Protein AF-A0A1I4RRI2-F1 (afdb_monomer)

InterPro domains:
  IPR002611 IstB-like ATP-binding domain [PF01695] (13-72)

Foldseek 3Di:
DPVVLVVVLVVCVVVVVNQCNVCVVVLVVVCVVVVNPPVVSVVVSVVSSVVVVVVVVVVVVVVVVPPPPPDD

Secondary structure (DSSP, 8-state):
--HHHHHHHHHHHHTT-HHHHHHHHHHHHHHHHTT--HHHHHHHHHHHHHHHHHHHHHHHHHHHHHS-----

Sequence (72 aa):
MNLQHARIAELCTSLKLDRIAMDWPHLAQQAASDDVSFADFLEKLLTAEMDARGERTRQTLLKMATLPAVKT

Solvent-accessible surface area (backbone atoms only — not comparable to full-atom values): 4140 Å² total; per-residue (Å²): 133,63,67,66,59,55,56,50,30,54,53,23,54,74,71,67,32,61,54,39,45,66,45,42,70,58,51,52,53,45,32,72,71,68,75,48,53,70,67,59,52,51,50,53,46,54,49,51,35,53,47,55,54,49,47,54,50,50,53,49,52,48,50,58,71,67,46,72,86,75,89,124

Radius of gyration: 16.95 Å; Cα contacts (8 Å, |Δi|>4): 32; chains: 1; bounding box: 45×29×44 Å

Structure (mmCIF, N/CA/C/O backbone):
data_AF-A0A1I4RRI2-F1
#
_entry.id   AF-A0A1I4RRI2-F1
#
loop_
_atom_site.group_PDB
_atom_site.id
_atom_site.type_symbol
_atom_site.label_atom_id
_atom_site.label_alt_id
_atom_site.label_comp_id
_atom_site.label_asym_id
_atom_site.label_entity_id
_atom_site.label_seq_id
_atom_site.pdbx_PDB_ins_code
_atom_site.Cartn_x
_atom_site.Cartn_y
_atom_site.Cartn_z
_atom_site.occupancy
_atom_site.B_iso_or_equiv
_atom_site.auth_seq_id
_atom_site.auth_comp_id
_atom_site.auth_asym_id
_atom_site.auth_atom_id
_atom_site.pdbx_PDB_model_num
ATOM 1 N N . MET A 1 1 ? -3.993 -15.887 -17.294 1.00 49.03 1 MET A N 1
ATOM 2 C CA . MET A 1 1 ? -4.040 -15.925 -15.815 1.00 49.03 1 MET A CA 1
ATOM 3 C C . MET A 1 1 ? -2.607 -15.911 -15.306 1.00 49.03 1 MET A C 1
ATOM 5 O O . MET A 1 1 ? -1.906 -16.896 -15.488 1.00 49.03 1 MET A O 1
ATOM 9 N N . ASN A 1 2 ? -2.131 -14.771 -14.797 1.00 70.06 2 ASN A N 1
ATOM 10 C CA . ASN A 1 2 ? -0.733 -14.603 -14.388 1.00 70.06 2 ASN A CA 1
ATOM 11 C C . ASN A 1 2 ? -0.532 -15.195 -12.985 1.00 70.06 2 ASN A C 1
ATOM 13 O O . ASN A 1 2 ? -0.938 -14.590 -11.997 1.00 70.06 2 ASN A O 1
ATOM 17 N N . LEU A 1 3 ? 0.078 -16.382 -12.896 1.00 80.31 3 LEU A N 1
ATOM 18 C CA . LEU A 1 3 ? 0.308 -17.107 -11.634 1.00 80.31 3 LEU A CA 1
ATOM 19 C C . LEU A 1 3 ? 1.084 -16.264 -10.602 1.00 80.31 3 LEU A C 1
ATOM 21 O O . LEU A 1 3 ? 0.889 -16.399 -9.397 1.00 80.31 3 LEU A O 1
ATOM 25 N N . GLN A 1 4 ? 1.938 -15.357 -11.084 1.00 77.00 4 GLN A N 1
ATOM 26 C CA . GLN A 1 4 ? 2.668 -14.410 -10.244 1.00 77.00 4 GLN A CA 1
ATOM 27 C C . GLN A 1 4 ? 1.735 -13.430 -9.524 1.00 77.00 4 GLN A C 1
ATOM 29 O O . GLN A 1 4 ? 1.932 -13.178 -8.341 1.00 77.00 4 GLN A O 1
ATOM 34 N N . HIS A 1 5 ? 0.687 -12.935 -10.189 1.00 77.62 5 HIS A N 1
ATOM 35 C CA . HIS A 1 5 ? -0.271 -12.015 -9.566 1.00 77.62 5 HIS A CA 1
ATOM 36 C C . HIS A 1 5 ? -1.049 -12.704 -8.442 1.00 77.62 5 HIS A C 1
ATOM 38 O O . HIS A 1 5 ? -1.269 -12.099 -7.401 1.00 77.62 5 HIS A O 1
ATOM 44 N N . ALA A 1 6 ? -1.407 -13.979 -8.626 1.00 80.31 6 ALA A N 1
ATOM 45 C CA . ALA A 1 6 ? -2.092 -14.760 -7.598 1.00 80.31 6 ALA A CA 1
ATOM 46 C C . ALA A 1 6 ? -1.216 -14.952 -6.348 1.00 80.31 6 ALA A C 1
ATOM 48 O O . ALA A 1 6 ? -1.665 -14.678 -5.241 1.00 80.31 6 ALA A O 1
ATOM 49 N N . ARG A 1 7 ? 0.061 -15.325 -6.523 1.00 85.88 7 ARG A N 1
ATOM 50 C CA . ARG A 1 7 ? 1.013 -15.451 -5.403 1.00 85.88 7 ARG A CA 1
ATOM 51 C C . ARG A 1 7 ? 1.218 -14.141 -4.649 1.00 85.88 7 ARG A C 1
ATOM 53 O O . ARG A 1 7 ? 1.304 -14.144 -3.426 1.00 85.88 7 ARG A O 1
ATOM 60 N N . ILE A 1 8 ? 1.322 -13.031 -5.378 1.00 83.56 8 ILE A N 1
ATOM 61 C CA . ILE A 1 8 ? 1.495 -11.710 -4.769 1.00 83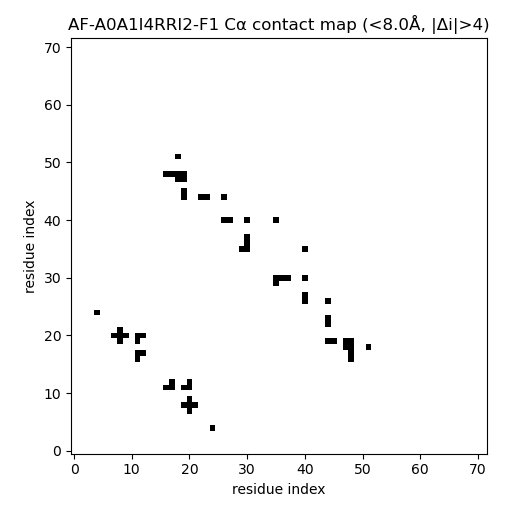.56 8 ILE A CA 1
ATOM 62 C C . ILE A 1 8 ? 0.233 -11.322 -3.998 1.00 83.56 8 ILE A C 1
ATOM 64 O O . ILE A 1 8 ? 0.346 -10.895 -2.855 1.00 83.56 8 ILE A O 1
ATOM 68 N N . ALA A 1 9 ? -0.957 -11.560 -4.559 1.00 80.69 9 ALA A N 1
ATOM 69 C CA . ALA A 1 9 ? -2.216 -11.318 -3.864 1.00 80.69 9 ALA A CA 1
ATOM 70 C C . ALA A 1 9 ? -2.312 -12.112 -2.550 1.00 80.69 9 ALA A C 1
ATOM 72 O O . ALA A 1 9 ? -2.633 -11.524 -1.523 1.00 80.69 9 ALA A O 1
ATOM 73 N N . GLU A 1 10 ? -1.956 -13.402 -2.540 1.00 84.50 10 GLU A N 1
ATOM 74 C CA . GLU A 1 10 ? -1.960 -14.218 -1.314 1.00 84.50 10 GLU A CA 1
ATOM 75 C C . GLU A 1 10 ? -0.987 -13.696 -0.243 1.00 84.50 10 GLU A C 1
ATOM 77 O O . GLU A 1 10 ? -1.334 -13.629 0.941 1.00 84.50 10 GLU A O 1
ATOM 82 N N 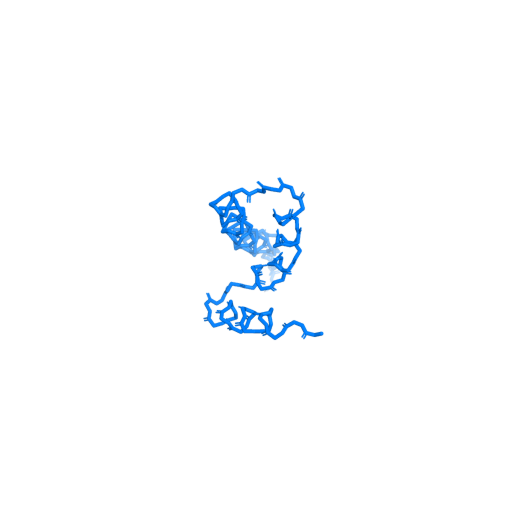. LEU A 1 11 ? 0.220 -13.280 -0.643 1.00 85.12 11 LEU A N 1
ATOM 83 C CA . LEU A 1 11 ? 1.189 -12.661 0.267 1.00 85.12 11 LEU A CA 1
ATOM 84 C C . LEU A 1 11 ? 0.660 -11.339 0.834 1.00 85.12 11 LEU A C 1
ATOM 86 O O . LEU A 1 11 ? 0.747 -11.106 2.041 1.00 85.12 11 LEU A O 1
ATOM 90 N N . CYS A 1 12 ? 0.070 -10.496 -0.014 1.00 85.56 12 CYS A N 1
ATOM 91 C CA . CYS A 1 12 ? -0.552 -9.246 0.402 1.00 85.56 12 CYS A CA 1
ATOM 92 C C . CYS A 1 12 ? -1.701 -9.496 1.385 1.00 85.56 12 CYS A C 1
ATOM 94 O O . CYS A 1 12 ? -1.752 -8.851 2.429 1.00 85.56 12 CYS A O 1
ATOM 96 N N . THR A 1 13 ? -2.563 -10.484 1.130 1.00 81.81 13 THR A N 1
ATOM 97 C CA . THR A 1 13 ? -3.629 -10.887 2.058 1.00 81.81 13 THR A CA 1
ATOM 98 C C . THR A 1 13 ? -3.068 -11.335 3.411 1.00 81.81 13 THR A C 1
ATOM 100 O O . THR A 1 13 ? -3.562 -10.893 4.449 1.00 81.81 13 THR A O 1
ATOM 103 N N . SER A 1 14 ? -2.002 -12.143 3.431 1.00 84.00 14 SER A N 1
ATOM 104 C CA . SER A 1 14 ? -1.347 -12.591 4.674 1.00 84.00 14 SER A CA 1
ATOM 105 C C . SER A 1 14 ? -0.794 -11.423 5.505 1.00 84.00 14 SER A C 1
ATOM 107 O O . SER A 1 14 ? -0.923 -11.385 6.729 1.00 84.00 14 SER A O 1
ATOM 109 N N . LEU A 1 15 ? -0.254 -10.406 4.830 1.00 84.62 15 LEU A N 1
ATOM 110 C CA . LEU A 1 15 ? 0.273 -9.185 5.446 1.00 84.62 15 LEU A CA 1
ATOM 111 C C . LEU A 1 15 ? -0.812 -8.131 5.749 1.00 84.62 15 LEU A C 1
ATOM 113 O O . LEU A 1 15 ? -0.496 -7.045 6.239 1.00 84.62 15 LEU A O 1
ATOM 117 N N . LYS A 1 16 ? -2.094 -8.437 5.489 1.00 80.44 16 LYS A N 1
ATOM 118 C CA . LYS A 1 16 ? -3.239 -7.509 5.581 1.00 80.44 16 LYS A CA 1
ATOM 119 C C . LYS A 1 16 ? -3.084 -6.265 4.701 1.00 80.44 16 LYS A C 1
ATOM 121 O O . LYS A 1 16 ? -3.552 -5.188 5.074 1.00 80.44 16 LYS A O 1
ATOM 126 N N . LEU A 1 17 ? -2.384 -6.402 3.583 1.00 82.94 17 LEU A N 1
ATOM 127 C CA . LEU A 1 17 ? -2.161 -5.374 2.575 1.00 82.94 17 LEU A CA 1
ATOM 128 C C . LEU A 1 17 ? -3.248 -5.470 1.485 1.00 82.94 17 LEU A C 1
ATOM 130 O O . LEU A 1 17 ? -2.980 -5.808 0.331 1.00 82.94 17 LEU A O 1
ATOM 134 N N . ASP A 1 18 ? -4.500 -5.225 1.879 1.00 79.50 18 ASP A N 1
ATOM 135 C CA . ASP A 1 18 ? -5.672 -5.296 0.997 1.00 79.50 18 ASP A CA 1
ATOM 136 C C . ASP A 1 18 ? -5.622 -4.301 -0.170 1.00 79.50 18 ASP A C 1
ATOM 138 O O . ASP A 1 18 ? -6.037 -4.642 -1.279 1.00 79.50 18 ASP A O 1
ATOM 142 N N . ARG A 1 19 ? -5.133 -3.071 0.051 1.00 81.00 19 ARG A N 1
ATOM 143 C CA . ARG A 1 19 ? -5.061 -2.068 -1.021 1.00 81.00 19 ARG A CA 1
ATOM 144 C C . ARG A 1 19 ? -3.986 -2.454 -2.025 1.00 81.00 19 ARG A C 1
ATOM 146 O O . ARG A 1 19 ? -4.239 -2.381 -3.221 1.00 81.00 19 ARG A O 1
ATOM 153 N N . ILE A 1 20 ? -2.838 -2.956 -1.564 1.00 82.81 20 ILE A N 1
ATOM 154 C CA . ILE A 1 20 ? -1.784 -3.461 -2.455 1.00 82.81 20 ILE A CA 1
ATOM 155 C C . ILE A 1 20 ? -2.291 -4.639 -3.263 1.00 82.81 20 ILE A C 1
ATOM 157 O O . ILE A 1 20 ? -2.077 -4.658 -4.466 1.00 82.81 20 ILE A O 1
ATOM 161 N N . ALA A 1 21 ? -2.971 -5.608 -2.646 1.00 81.25 21 ALA A N 1
ATOM 162 C CA . ALA A 1 21 ? -3.481 -6.775 -3.367 1.00 81.25 21 ALA A CA 1
ATOM 163 C C . ALA A 1 21 ? -4.379 -6.378 -4.557 1.00 81.25 21 ALA A C 1
ATOM 165 O O . ALA A 1 21 ? -4.362 -7.041 -5.595 1.00 81.25 21 ALA A O 1
ATOM 166 N N . MET A 1 22 ? -5.135 -5.285 -4.413 1.00 80.88 22 MET A N 1
ATOM 167 C CA . MET A 1 22 ? -5.999 -4.735 -5.457 1.00 80.88 22 MET A CA 1
ATOM 168 C C . MET A 1 22 ? -5.259 -3.860 -6.478 1.00 80.88 22 MET A C 1
ATOM 170 O O . MET A 1 22 ? -5.458 -4.029 -7.680 1.00 80.88 22 MET A O 1
ATOM 174 N N . ASP A 1 23 ? -4.434 -2.918 -6.016 1.00 81.56 23 ASP A N 1
ATOM 175 C CA . ASP A 1 23 ? -3.798 -1.902 -6.862 1.00 81.56 23 ASP A CA 1
ATOM 176 C C . ASP A 1 23 ? -2.484 -2.391 -7.504 1.00 81.56 23 ASP A C 1
ATOM 178 O O . ASP A 1 23 ? -2.074 -1.865 -8.538 1.00 81.56 23 ASP A O 1
ATOM 182 N N . TRP A 1 24 ? -1.850 -3.440 -6.965 1.00 82.00 24 TRP A N 1
ATOM 183 C CA . TRP A 1 24 ? -0.615 -4.046 -7.485 1.00 82.00 24 TRP A CA 1
ATOM 184 C C . TRP A 1 24 ? -0.635 -4.324 -8.993 1.00 82.00 24 TRP A C 1
ATOM 186 O O . TRP A 1 24 ? 0.260 -3.834 -9.677 1.00 82.00 24 TRP A O 1
ATOM 196 N N . PRO A 1 25 ? -1.590 -5.092 -9.558 1.00 80.81 25 PRO A N 1
ATOM 197 C CA . PRO A 1 25 ? -1.551 -5.427 -10.981 1.00 80.81 25 PRO A CA 1
ATOM 198 C C . PRO A 1 25 ? -1.674 -4.187 -11.873 1.00 80.81 25 PRO A C 1
ATOM 200 O O . PRO A 1 25 ? -1.072 -4.144 -12.943 1.00 80.81 25 PRO A O 1
ATOM 203 N N . HIS A 1 26 ? -2.418 -3.176 -11.423 1.00 82.31 26 HIS A N 1
ATOM 204 C CA . HIS A 1 26 ? -2.582 -1.921 -12.144 1.00 82.31 26 HIS A CA 1
ATOM 205 C C . HIS A 1 26 ? -1.312 -1.065 -12.081 1.00 82.31 26 HIS A C 1
ATOM 207 O O . HIS A 1 26 ? -0.812 -0.616 -13.110 1.00 82.31 26 HIS A O 1
ATOM 213 N N . LEU A 1 27 ? -0.750 -0.897 -10.884 1.00 79.25 27 LEU A N 1
ATOM 214 C CA . LEU A 1 27 ? 0.468 -0.123 -10.668 1.00 79.25 27 LEU A CA 1
ATOM 215 C C . LEU A 1 27 ? 1.694 -0.799 -11.297 1.00 79.25 27 LEU A C 1
ATOM 217 O O . LEU A 1 27 ? 2.556 -0.106 -11.824 1.00 79.25 27 LEU A O 1
ATOM 221 N N . ALA A 1 28 ? 1.767 -2.133 -11.300 1.00 81.38 28 ALA A N 1
ATOM 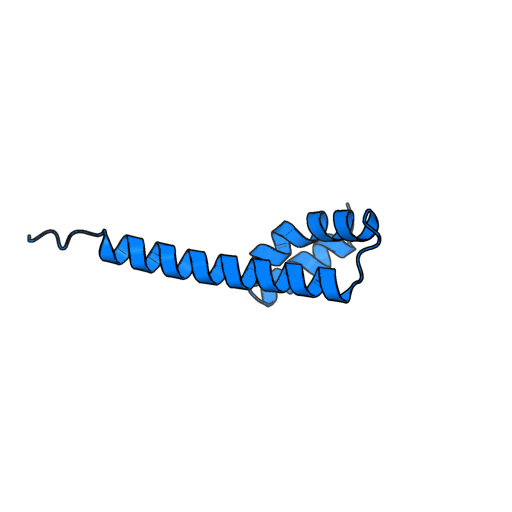222 C CA . ALA A 1 28 ? 2.849 -2.878 -11.943 1.00 81.38 28 ALA A CA 1
ATOM 223 C C . ALA A 1 28 ? 2.809 -2.710 -13.468 1.00 81.38 28 ALA A C 1
ATOM 225 O O . ALA A 1 28 ? 3.848 -2.558 -14.107 1.00 81.38 28 ALA A O 1
ATOM 226 N N . GLN A 1 29 ? 1.608 -2.692 -14.055 1.00 82.00 29 GLN A N 1
ATOM 227 C CA . GLN A 1 29 ? 1.432 -2.435 -15.482 1.00 82.00 29 GLN A CA 1
ATOM 228 C C . GLN A 1 29 ? 1.787 -0.988 -15.855 1.00 82.00 29 GLN A C 1
ATOM 230 O O . GLN A 1 29 ? 2.420 -0.769 -16.887 1.00 82.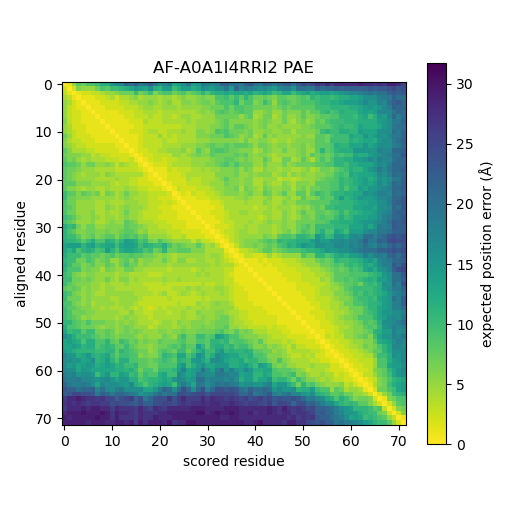00 29 GLN A O 1
ATOM 235 N N . GLN A 1 30 ? 1.422 -0.015 -15.014 1.00 82.44 30 GLN A N 1
ATOM 236 C CA . GLN A 1 30 ? 1.843 1.377 -15.190 1.00 82.44 30 GLN A CA 1
ATOM 237 C C . GLN A 1 30 ? 3.358 1.527 -15.058 1.00 82.44 30 GLN A C 1
ATOM 239 O O . GLN A 1 30 ? 3.976 2.102 -15.940 1.00 82.44 30 GLN A O 1
ATOM 244 N N . ALA A 1 31 ? 3.980 0.952 -14.026 1.00 81.12 31 ALA A N 1
ATOM 245 C CA . ALA A 1 31 ? 5.427 1.031 -13.832 1.00 81.12 31 ALA A CA 1
ATOM 246 C C . ALA A 1 31 ? 6.206 0.433 -15.014 1.00 81.12 31 ALA A C 1
ATOM 248 O O . ALA A 1 31 ? 7.208 1.000 -15.437 1.00 81.12 31 ALA A O 1
ATOM 249 N N . ALA A 1 32 ? 5.702 -0.665 -15.591 1.00 80.81 32 ALA A N 1
ATOM 250 C CA . ALA A 1 32 ? 6.254 -1.259 -16.806 1.00 80.81 32 ALA A CA 1
ATOM 251 C C . ALA A 1 32 ? 6.053 -0.396 -18.068 1.00 80.81 32 ALA A C 1
ATOM 253 O O . ALA A 1 32 ? 6.781 -0.581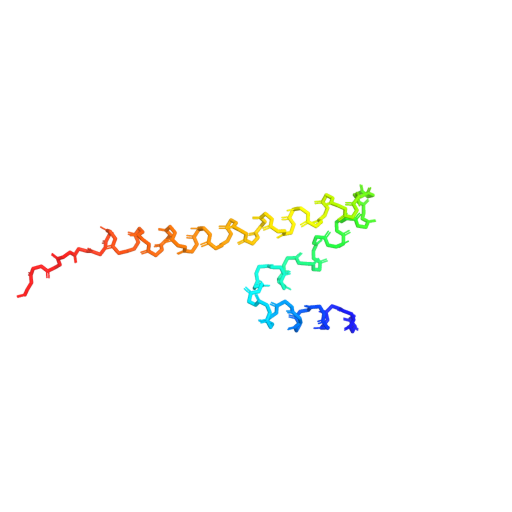 -19.038 1.00 80.81 32 ALA A O 1
ATOM 254 N N . SER A 1 33 ? 5.067 0.507 -18.077 1.00 83.19 33 SER A N 1
ATOM 255 C CA . SER A 1 33 ? 4.766 1.390 -19.216 1.00 83.19 33 SER A CA 1
ATOM 256 C C . SER A 1 33 ? 5.479 2.742 -19.122 1.00 83.19 33 SER A C 1
ATOM 258 O O . SER A 1 33 ? 5.907 3.272 -20.141 1.00 83.19 33 SER A O 1
ATOM 260 N N . ASP A 1 34 ? 5.617 3.287 -17.914 1.00 78.94 34 ASP A N 1
ATOM 261 C CA . ASP A 1 34 ? 6.186 4.612 -17.632 1.00 78.94 34 ASP A CA 1
ATOM 262 C C . ASP A 1 34 ? 7.696 4.573 -17.302 1.00 78.94 34 ASP A C 1
ATOM 264 O O . ASP A 1 34 ? 8.255 5.582 -16.880 1.00 78.94 34 ASP A O 1
ATOM 268 N N . ASP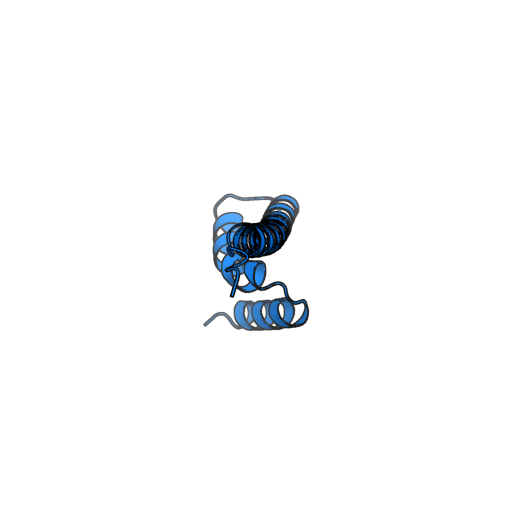 A 1 35 ? 8.362 3.420 -17.463 1.00 77.06 35 ASP A N 1
ATOM 269 C CA . ASP A 1 35 ? 9.777 3.198 -17.091 1.00 77.06 35 ASP A CA 1
ATOM 270 C C . ASP A 1 35 ? 10.082 3.678 -15.654 1.00 77.06 35 ASP A C 1
ATOM 272 O O . ASP A 1 35 ? 11.124 4.251 -15.326 1.00 77.06 35 ASP A O 1
ATOM 276 N N . VAL A 1 36 ? 9.102 3.489 -14.767 1.00 77.75 36 VAL A N 1
ATOM 277 C CA . VAL A 1 36 ? 9.176 3.974 -13.391 1.00 77.75 36 VAL A CA 1
ATOM 278 C C . VAL A 1 36 ? 10.154 3.099 -12.626 1.00 77.75 36 VAL A C 1
A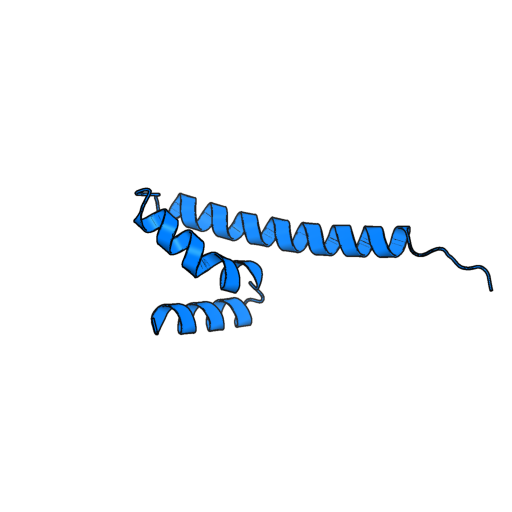TOM 280 O O . VAL A 1 36 ? 10.066 1.870 -12.644 1.00 77.75 36 VAL A O 1
ATOM 283 N N . SER A 1 37 ? 11.063 3.731 -11.884 1.00 84.12 37 SER A N 1
ATOM 284 C CA . SER A 1 37 ? 11.958 3.000 -10.993 1.00 84.12 37 SER A CA 1
ATOM 285 C C . SER A 1 37 ? 11.169 2.144 -10.002 1.00 84.12 37 SER A C 1
ATOM 287 O O . SER A 1 37 ? 10.211 2.602 -9.381 1.00 84.12 37 SER A O 1
ATOM 289 N N . PHE A 1 38 ? 11.635 0.912 -9.779 1.00 77.94 38 PHE A N 1
ATOM 290 C CA . PHE A 1 38 ? 11.033 -0.011 -8.811 1.00 77.94 38 PHE A CA 1
ATOM 291 C C . PHE A 1 38 ? 10.871 0.603 -7.412 1.00 77.94 38 PHE A C 1
ATOM 293 O O . PHE A 1 38 ? 9.916 0.276 -6.710 1.00 77.94 38 PHE A O 1
ATOM 300 N N . ALA A 1 39 ? 11.781 1.503 -7.021 1.00 81.31 39 ALA A N 1
ATOM 301 C CA . ALA A 1 39 ? 11.709 2.239 -5.762 1.00 81.31 39 ALA A CA 1
ATOM 302 C C . ALA A 1 39 ? 10.475 3.156 -5.684 1.00 81.31 39 ALA A C 1
ATOM 304 O O . ALA A 1 39 ? 9.752 3.122 -4.695 1.00 81.31 39 ALA A O 1
ATOM 305 N N . ASP A 1 40 ? 10.204 3.910 -6.748 1.00 83.38 40 ASP A N 1
ATOM 306 C CA . ASP A 1 40 ? 9.087 4.858 -6.845 1.00 83.38 40 ASP A CA 1
ATOM 307 C C . ASP A 1 40 ? 7.742 4.110 -6.907 1.00 83.38 40 ASP A C 1
ATOM 309 O O . ASP A 1 40 ? 6.770 4.450 -6.233 1.00 83.38 40 ASP A O 1
ATOM 313 N N . PHE A 1 41 ? 7.715 2.984 -7.627 1.00 83.31 41 PHE A N 1
ATOM 314 C CA . PHE A 1 41 ? 6.581 2.063 -7.624 1.00 83.31 41 PHE A CA 1
ATOM 315 C C . PHE A 1 41 ? 6.280 1.503 -6.222 1.00 83.31 41 PHE A C 1
ATOM 317 O O . PHE A 1 41 ? 5.127 1.538 -5.787 1.00 83.31 41 PHE A O 1
ATOM 324 N N . LEU A 1 42 ? 7.297 1.017 -5.499 1.00 83.56 42 LEU A N 1
ATOM 325 C CA . LEU A 1 42 ? 7.126 0.498 -4.138 1.00 83.56 42 LEU A CA 1
ATOM 326 C C . LEU A 1 42 ? 6.658 1.595 -3.172 1.00 83.56 42 LEU A C 1
ATOM 328 O O . LEU A 1 42 ? 5.785 1.346 -2.340 1.00 83.56 42 LEU A O 1
ATOM 332 N N . GLU A 1 43 ? 7.200 2.805 -3.298 1.00 87.38 43 GLU A N 1
ATOM 333 C CA . GLU A 1 43 ? 6.801 3.955 -2.486 1.00 87.38 43 GLU A CA 1
ATOM 334 C C . GLU A 1 43 ? 5.325 4.315 -2.701 1.00 87.38 43 GLU A C 1
ATOM 336 O O . GLU A 1 43 ? 4.571 4.443 -1.730 1.00 87.38 43 GLU A O 1
ATOM 341 N N . LYS A 1 44 ? 4.870 4.395 -3.959 1.00 83.44 44 LYS A N 1
ATOM 342 C CA . LYS A 1 44 ? 3.457 4.643 -4.299 1.00 83.44 44 LYS A CA 1
ATOM 343 C C . LYS A 1 44 ? 2.530 3.575 -3.728 1.00 83.44 44 LYS A C 1
ATOM 345 O O . LYS A 1 44 ? 1.473 3.897 -3.188 1.00 83.44 44 LYS A O 1
ATOM 350 N N . LEU A 1 45 ? 2.940 2.314 -3.812 1.00 84.44 45 LEU A N 1
ATOM 351 C CA . LEU A 1 45 ? 2.189 1.166 -3.314 1.00 84.44 45 LEU A CA 1
ATOM 352 C C . LEU A 1 45 ? 2.012 1.215 -1.784 1.00 84.44 45 LEU A C 1
ATOM 354 O O . LEU A 1 45 ? 0.906 1.041 -1.272 1.00 84.44 45 LEU A O 1
ATOM 358 N N . LEU A 1 46 ? 3.093 1.506 -1.050 1.00 85.06 46 LEU A N 1
ATOM 359 C CA . LEU A 1 46 ? 3.072 1.656 0.409 1.00 85.06 46 LEU A CA 1
ATOM 360 C C . LEU A 1 46 ? 2.269 2.885 0.849 1.00 85.06 46 LEU A C 1
ATOM 362 O O . LEU A 1 46 ? 1.518 2.821 1.825 1.00 85.06 46 LEU A O 1
ATOM 366 N N . THR A 1 47 ? 2.386 3.982 0.103 1.00 85.62 47 THR A N 1
ATOM 367 C CA . THR A 1 47 ? 1.638 5.218 0.357 1.00 85.62 47 THR A CA 1
ATOM 368 C C . THR A 1 47 ? 0.138 4.991 0.181 1.00 85.62 47 THR A C 1
ATOM 370 O O . THR A 1 47 ? -0.639 5.377 1.052 1.00 85.62 47 THR A O 1
ATOM 373 N N . ALA A 1 48 ? -0.274 4.292 -0.883 1.00 83.38 48 ALA A N 1
ATOM 374 C CA . ALA A 1 48 ? -1.673 3.948 -1.130 1.00 83.38 48 ALA A CA 1
ATOM 375 C C . ALA A 1 48 ? -2.278 3.098 0.001 1.00 83.38 48 ALA A C 1
ATOM 377 O O . ALA A 1 48 ? -3.431 3.302 0.379 1.00 83.38 48 ALA A O 1
ATOM 378 N N . GLU A 1 49 ? -1.510 2.178 0.593 1.00 84.81 49 GLU A N 1
ATOM 379 C CA . GLU A 1 49 ? -1.975 1.434 1.769 1.00 84.81 49 GLU A CA 1
ATOM 380 C C . GLU A 1 49 ? -2.102 2.271 3.020 1.00 84.81 49 GLU A C 1
ATOM 382 O O . GLU A 1 49 ? -3.074 2.135 3.766 1.00 84.81 49 GLU A O 1
ATOM 387 N N . MET A 1 50 ? -1.090 3.090 3.300 1.00 83.50 50 MET A N 1
ATOM 388 C CA . MET A 1 50 ? -1.117 3.961 4.465 1.00 83.50 50 MET A CA 1
ATOM 389 C C . MET A 1 50 ? -2.313 4.903 4.394 1.00 83.50 50 MET A C 1
ATOM 391 O O . MET A 1 50 ? -3.024 5.049 5.390 1.00 83.50 50 MET A O 1
ATOM 395 N N . ASP A 1 51 ? -2.576 5.467 3.217 1.00 84.00 51 ASP A N 1
ATOM 396 C CA . ASP A 1 51 ? -3.736 6.313 2.970 1.00 84.00 51 ASP A CA 1
ATOM 397 C C . ASP A 1 51 ? -5.045 5.531 3.140 1.00 84.00 51 ASP A C 1
ATOM 399 O O . ASP A 1 51 ? -5.900 5.935 3.923 1.00 84.00 51 ASP A O 1
ATOM 403 N N . ALA A 1 52 ? -5.167 4.332 2.557 1.00 81.56 52 ALA A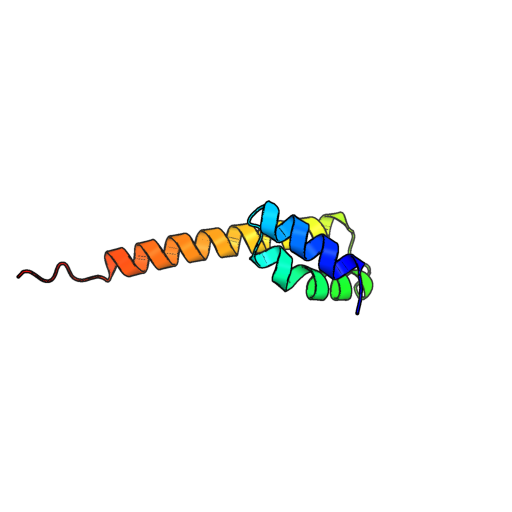 N 1
ATOM 404 C CA . ALA A 1 52 ? -6.354 3.490 2.719 1.00 81.56 52 ALA A CA 1
ATOM 405 C C . ALA A 1 52 ? -6.624 3.095 4.187 1.00 81.56 52 ALA A C 1
ATOM 407 O O . ALA A 1 52 ? -7.779 3.045 4.628 1.00 81.56 52 ALA A O 1
ATOM 408 N N . ARG A 1 53 ? -5.575 2.829 4.977 1.00 80.62 53 ARG A N 1
ATOM 409 C CA . ARG A 1 53 ? -5.685 2.571 6.425 1.00 80.62 53 ARG A CA 1
ATOM 410 C C . ARG A 1 53 ? -6.074 3.828 7.199 1.00 80.62 53 ARG A C 1
ATOM 412 O O . ARG A 1 53 ? -6.917 3.755 8.099 1.00 80.62 53 ARG A O 1
ATOM 419 N N . GLY A 1 54 ? -5.469 4.963 6.857 1.00 79.88 54 GLY A N 1
ATOM 420 C CA . GLY A 1 54 ? -5.766 6.265 7.442 1.00 79.88 54 GLY A CA 1
ATOM 421 C C . GLY A 1 54 ? -7.207 6.683 7.177 1.00 79.88 54 GLY A C 1
ATOM 422 O O . GLY A 1 54 ? -7.919 7.040 8.114 1.00 79.88 54 GLY A O 1
ATOM 423 N N . GLU A 1 55 ? -7.670 6.537 5.940 1.00 78.00 55 GLU A N 1
ATOM 424 C CA . GLU A 1 55 ? -9.027 6.855 5.512 1.00 78.00 55 GLU A CA 1
ATOM 425 C C . GLU A 1 55 ? -10.048 5.934 6.177 1.00 78.00 55 GLU A C 1
ATOM 427 O O . GLU A 1 55 ? -11.022 6.423 6.735 1.00 78.00 55 GLU A O 1
ATOM 432 N N . ARG A 1 56 ? -9.811 4.615 6.257 1.00 74.00 56 ARG A N 1
ATOM 433 C CA . ARG A 1 56 ? -10.691 3.708 7.028 1.00 74.00 56 ARG A CA 1
ATOM 434 C C . ARG A 1 56 ? -10.797 4.122 8.496 1.00 74.00 56 ARG A C 1
ATOM 436 O O . ARG A 1 56 ? -11.888 4.081 9.070 1.00 74.00 56 ARG A O 1
ATOM 443 N N . THR A 1 57 ? -9.687 4.536 9.100 1.00 73.12 57 THR A N 1
ATOM 444 C CA . THR A 1 57 ? -9.653 4.998 10.495 1.00 73.12 57 THR A CA 1
ATOM 445 C C . THR A 1 57 ? -10.409 6.315 10.650 1.00 73.12 57 THR A C 1
ATOM 447 O O . THR A 1 57 ? -11.271 6.425 11.520 1.00 73.12 57 THR A O 1
ATOM 450 N N . ARG A 1 58 ? -10.159 7.290 9.768 1.00 73.56 58 ARG A N 1
ATOM 451 C CA . ARG A 1 58 ? -10.868 8.574 9.727 1.00 73.56 58 ARG A CA 1
ATOM 452 C C . ARG A 1 58 ? -12.357 8.397 9.489 1.00 73.56 58 ARG A C 1
ATOM 454 O O . ARG A 1 58 ? -13.138 8.968 10.232 1.00 73.56 58 ARG A O 1
ATOM 461 N N . GLN A 1 59 ? -12.755 7.581 8.522 1.00 73.88 59 GLN A N 1
ATOM 462 C CA . GLN A 1 59 ? -14.150 7.262 8.225 1.00 73.88 59 GLN A CA 1
ATOM 463 C C . GLN A 1 59 ? -14.837 6.588 9.409 1.00 73.88 59 GLN A C 1
ATOM 465 O O . GLN A 1 59 ? -15.982 6.907 9.712 1.00 73.88 59 GLN A O 1
ATOM 470 N N . THR A 1 60 ? -14.144 5.691 10.116 1.00 69.81 60 THR A N 1
ATOM 471 C CA . THR A 1 60 ? -14.680 5.061 11.331 1.00 69.81 60 THR A CA 1
ATOM 472 C C . THR A 1 60 ? -14.854 6.088 12.447 1.00 69.81 60 THR A C 1
ATOM 474 O O . THR A 1 60 ? -15.922 6.152 13.048 1.00 69.81 60 THR A O 1
ATOM 477 N N . LEU A 1 61 ? -13.854 6.940 12.691 1.00 73.94 61 LEU A N 1
ATOM 478 C CA . LEU A 1 61 ? -13.930 8.017 13.683 1.00 73.94 61 LEU A CA 1
ATOM 479 C C . LEU A 1 61 ? -15.012 9.044 13.337 1.00 73.94 61 LEU A C 1
ATOM 481 O O . LEU A 1 61 ? -15.769 9.444 14.213 1.00 73.94 61 LEU A O 1
ATOM 485 N N . LEU A 1 62 ? -15.128 9.427 12.066 1.00 73.44 62 LEU A N 1
ATOM 486 C CA . LEU A 1 62 ? -16.172 10.318 11.574 1.00 73.44 62 LEU A CA 1
ATOM 487 C C . LEU A 1 62 ? -17.545 9.678 11.735 1.00 73.44 62 LEU A C 1
ATOM 489 O O . LEU A 1 62 ? -18.432 10.348 12.244 1.00 73.44 62 LEU A O 1
ATOM 493 N N . LYS A 1 63 ? -17.725 8.394 11.393 1.00 66.06 63 LYS A N 1
ATOM 494 C CA . LYS A 1 63 ? -18.977 7.654 11.635 1.00 66.06 63 LYS A CA 1
ATOM 495 C C . LYS A 1 63 ? -19.330 7.558 13.113 1.00 66.06 63 LYS A C 1
ATOM 497 O O . LYS A 1 63 ? -20.500 7.668 13.438 1.00 66.06 63 LYS A O 1
ATOM 502 N N . MET A 1 64 ? -18.352 7.383 14.000 1.00 65.94 64 MET A N 1
ATOM 503 C CA . MET A 1 64 ? -18.584 7.383 15.449 1.00 65.94 64 MET A CA 1
ATOM 504 C C . MET A 1 64 ? -18.919 8.787 15.971 1.00 65.94 64 MET A C 1
ATOM 506 O O . MET A 1 64 ? -19.777 8.921 16.833 1.00 65.94 64 MET A O 1
ATOM 510 N N . ALA A 1 65 ? -18.298 9.834 15.422 1.00 65.25 65 ALA A N 1
ATOM 511 C CA . ALA A 1 65 ? -18.579 11.229 15.769 1.00 65.25 65 ALA A CA 1
ATOM 512 C C . ALA A 1 65 ? -19.901 11.754 15.173 1.00 65.25 65 ALA A C 1
ATOM 514 O O . ALA A 1 65 ? -20.516 12.651 15.742 1.00 65.25 65 ALA A O 1
ATOM 515 N N . THR A 1 66 ? -20.342 11.206 14.036 1.00 59.88 66 THR A N 1
ATOM 516 C CA . THR A 1 66 ? -21.653 11.487 13.421 1.00 59.88 66 THR A CA 1
ATOM 517 C C . THR A 1 66 ? -22.742 10.522 13.869 1.00 59.88 66 THR A C 1
ATOM 519 O O . THR A 1 66 ? -23.906 10.763 13.552 1.00 59.88 66 THR A O 1
ATOM 522 N N . LEU A 1 67 ? -22.414 9.475 14.636 1.00 59.66 67 LEU A N 1
ATOM 523 C CA . LEU A 1 67 ? -23.418 8.697 15.346 1.00 59.66 67 LEU A CA 1
ATOM 524 C C . LEU A 1 67 ? -23.999 9.625 16.420 1.00 59.66 67 LEU A C 1
ATOM 526 O O . LEU A 1 67 ? -23.274 10.006 17.344 1.00 59.66 67 LEU A O 1
ATOM 530 N N . PRO A 1 68 ? -25.274 10.042 16.324 1.00 48.72 68 PRO A N 1
ATOM 531 C CA . PRO A 1 68 ? -25.857 10.808 17.401 1.00 48.72 68 PRO A CA 1
ATOM 532 C C . PRO A 1 68 ? -25.828 9.897 18.625 1.00 48.72 68 PRO A C 1
ATOM 534 O O . PRO A 1 68 ? -26.248 8.739 18.547 1.00 48.72 68 PRO A O 1
ATOM 537 N N . ALA A 1 69 ? -25.369 10.417 19.761 1.00 49.31 69 ALA A N 1
ATOM 538 C CA . ALA A 1 69 ? -25.829 9.927 21.047 1.00 49.31 69 ALA A CA 1
ATOM 539 C C . ALA A 1 69 ? -27.351 10.134 21.063 1.00 49.31 69 ALA A C 1
ATOM 541 O O . ALA A 1 69 ? -27.849 11.161 21.525 1.00 49.31 69 ALA A O 1
ATOM 542 N N . VAL A 1 70 ? -28.093 9.211 20.442 1.00 48.94 70 VAL A N 1
ATOM 543 C CA . VAL A 1 70 ? -29.542 9.153 20.539 1.00 48.94 70 VAL A CA 1
ATOM 544 C C . VAL A 1 70 ? -29.798 8.864 22.001 1.00 48.94 70 VAL A C 1
ATOM 546 O O . VAL A 1 70 ? -29.632 7.752 22.486 1.00 48.94 70 VAL A O 1
ATOM 549 N N . LYS A 1 71 ? -30.109 9.944 22.707 1.00 42.56 71 LYS A N 1
ATOM 550 C CA . LYS A 1 71 ? -30.687 9.948 24.032 1.00 42.56 71 LYS A CA 1
ATOM 551 C C . LYS A 1 71 ? -31.983 9.146 23.951 1.00 42.56 71 LYS A C 1
ATOM 553 O O . LYS A 1 71 ? -33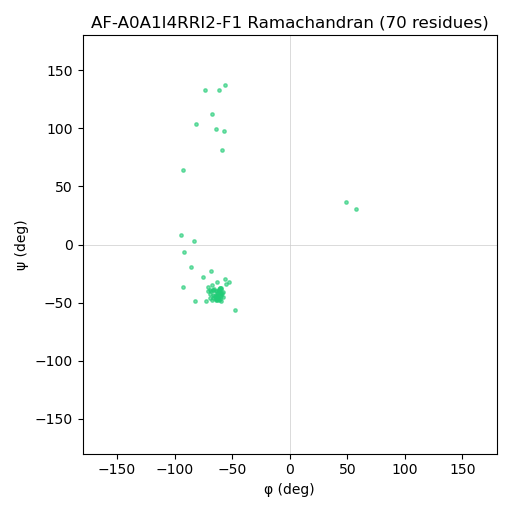.006 9.651 23.495 1.00 42.56 71 LYS A O 1
ATOM 558 N N . THR A 1 72 ? -31.923 7.886 24.337 1.00 46.78 72 THR A N 1
ATOM 559 C CA . THR A 1 72 ? -33.062 7.071 24.757 1.00 46.78 72 THR A CA 1
ATOM 560 C C . THR A 1 72 ? -32.559 6.220 25.903 1.00 46.78 72 THR A C 1
ATOM 562 O O . THR A 1 72 ? -33.198 6.286 26.971 1.00 46.78 72 THR A O 1
#

Organism: NCBI:txid1720063

Nearest PDB structures (foldseek):
  8q4d-assembly1_O  TM=8.763E-01  e=2.277E-03  Geobacillus stearothermophilus
  8q3w-assembly1_A  TM=8.578E-01  e=1.336E-02  Geobacillus stearothermophilus
  6tmh-assembly1_N  TM=4.849E-01  e=5.554E+00  Toxoplasma gondii GT1
  6ziq-assembly1_N  TM=4.879E-01  e=9.383E+00  Bos taurus

Mean predicted aligned error: 9.23 Å

pLDDT: mean 76.8, std 10.55, range [42.56, 87.38]